Protein AF-A0A9P8VME5-F1 (afdb_monomer_lite)

Foldseek 3Di:
DLVPVLVCCPDPNNVVPDAQQEDEDCAQVVQVVCCVVSVGPPNYHGHNALLVVLVDPPDPDDDDPDDPVCCCRNCVNCVVSVD

Structure (mmCIF, N/CA/C/O backbone):
data_AF-A0A9P8VME5-F1
#
_entry.id   AF-A0A9P8VME5-F1
#
loop_
_atom_site.group_PDB
_atom_site.id
_atom_site.type_symbol
_atom_site.label_atom_id
_atom_site.label_alt_id
_atom_site.label_comp_id
_atom_site.label_asym_id
_atom_site.label_entity_id
_atom_site.label_seq_id
_atom_site.pdbx_PDB_ins_code
_atom_site.Cartn_x
_atom_site.Cartn_y
_atom_site.Cartn_z
_atom_site.occupancy
_atom_site.B_iso_or_equiv
_atom_site.auth_seq_id
_atom_site.auth_comp_id
_atom_site.auth_asym_id
_atom_site.auth_atom_id
_atom_site.pdbx_PDB_model_num
ATOM 1 N N . ALA A 1 1 ? 8.408 2.727 3.014 1.00 76.75 1 ALA A N 1
ATOM 2 C CA . ALA A 1 1 ? 7.867 1.876 1.929 1.00 76.75 1 ALA A CA 1
ATOM 3 C C . ALA A 1 1 ? 8.592 2.078 0.594 1.00 76.75 1 ALA A C 1
ATOM 5 O O . ALA A 1 1 ? 9.094 1.101 0.047 1.00 76.75 1 ALA A O 1
ATOM 6 N N . SER A 1 2 ? 8.675 3.316 0.088 1.00 85.00 2 SER A N 1
ATOM 7 C CA . SER A 1 2 ? 9.171 3.642 -1.264 1.00 85.00 2 SER A CA 1
ATOM 8 C C . SER A 1 2 ? 10.614 3.219 -1.564 1.00 85.00 2 SER A C 1
ATOM 10 O O . SER A 1 2 ? 10.904 2.871 -2.699 1.00 85.00 2 SER A O 1
ATOM 12 N N . ILE A 1 3 ? 11.504 3.198 -0.568 1.00 88.94 3 ILE A N 1
ATOM 13 C CA . ILE A 1 3 ? 12.923 2.834 -0.754 1.00 88.94 3 ILE A CA 1
ATOM 14 C C . ILE A 1 3 ? 13.237 1.346 -0.524 1.00 88.94 3 ILE A C 1
ATOM 16 O O . ILE A 1 3 ? 14.367 0.931 -0.742 1.00 88.94 3 ILE A O 1
ATOM 20 N N . ALA A 1 4 ? 12.272 0.550 -0.047 1.00 89.06 4 ALA A N 1
ATOM 21 C CA . ALA A 1 4 ? 12.517 -0.829 0.395 1.00 89.06 4 ALA A CA 1
ATOM 22 C C . ALA A 1 4 ? 11.565 -1.834 -0.267 1.00 89.06 4 ALA A C 1
ATOM 24 O O . ALA A 1 4 ? 11.977 -2.609 -1.124 1.00 89.06 4 ALA A O 1
ATOM 25 N N . HIS A 1 5 ? 10.277 -1.803 0.086 1.00 91.00 5 HIS A N 1
ATOM 26 C CA . HIS A 1 5 ? 9.295 -2.750 -0.454 1.00 91.00 5 HIS A CA 1
ATOM 27 C C . HIS A 1 5 ? 8.953 -2.453 -1.915 1.00 91.00 5 HIS A C 1
ATOM 29 O O . HIS A 1 5 ? 8.889 -3.363 -2.738 1.00 91.00 5 HIS A O 1
ATOM 35 N N . LEU A 1 6 ? 8.745 -1.175 -2.242 1.00 92.94 6 LEU A N 1
ATOM 36 C CA . LEU A 1 6 ? 8.254 -0.768 -3.556 1.00 92.94 6 LEU A CA 1
ATOM 37 C C . LEU A 1 6 ? 9.193 -1.170 -4.715 1.00 92.94 6 LEU A C 1
ATOM 39 O O . LEU A 1 6 ? 8.684 -1.740 -5.678 1.00 92.94 6 LEU A O 1
ATOM 43 N N . PRO A 1 7 ? 10.529 -0.981 -4.646 1.00 94.44 7 PRO A N 1
ATOM 44 C CA . PRO A 1 7 ? 11.424 -1.386 -5.732 1.00 94.44 7 PRO A CA 1
ATOM 45 C C . PRO A 1 7 ? 11.344 -2.886 -6.032 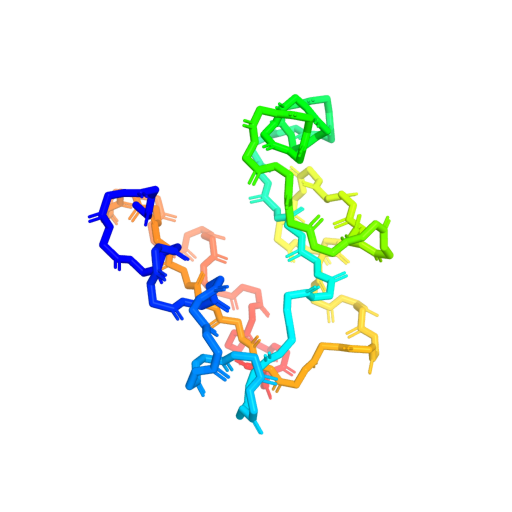1.00 94.44 7 PRO A C 1
ATOM 47 O O . PRO A 1 7 ? 11.323 -3.287 -7.194 1.00 94.44 7 PRO A O 1
ATOM 50 N N . TYR A 1 8 ? 11.230 -3.723 -4.993 1.00 94.62 8 TYR A N 1
ATOM 51 C CA . TYR A 1 8 ? 11.040 -5.159 -5.177 1.00 94.62 8 TYR A CA 1
ATOM 52 C C . TYR A 1 8 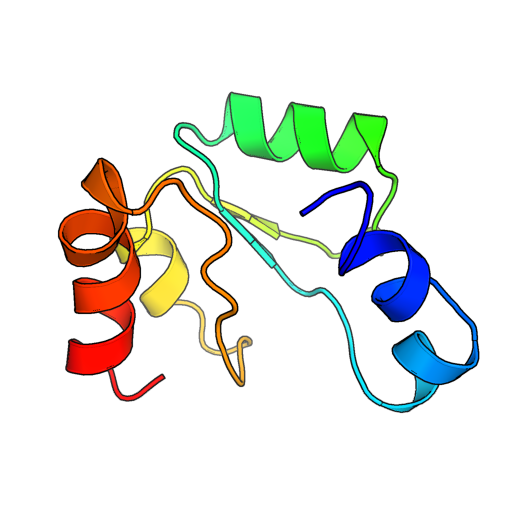? 9.684 -5.471 -5.817 1.00 94.62 8 TYR A C 1
ATOM 54 O O . TYR A 1 8 ? 9.646 -6.200 -6.806 1.00 94.62 8 TYR A O 1
ATOM 62 N N . LEU A 1 9 ? 8.590 -4.895 -5.306 1.00 94.12 9 LEU A N 1
ATOM 63 C CA . LEU A 1 9 ? 7.235 -5.131 -5.824 1.00 94.12 9 LEU A CA 1
ATOM 64 C C . LEU A 1 9 ? 7.074 -4.701 -7.291 1.00 94.12 9 LEU A C 1
ATOM 66 O O . LEU A 1 9 ? 6.299 -5.311 -8.022 1.00 94.12 9 LEU A O 1
ATOM 70 N N . LEU A 1 10 ? 7.825 -3.690 -7.7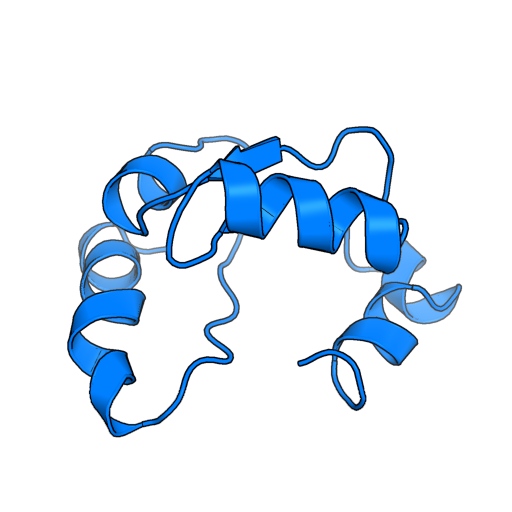39 1.00 93.38 10 LEU A N 1
ATOM 71 C CA . LEU A 1 10 ? 7.818 -3.231 -9.131 1.00 93.38 10 LEU A CA 1
ATOM 72 C C . LEU A 1 10 ? 8.796 -3.990 -10.046 1.00 93.38 10 LEU A C 1
ATOM 74 O O . LEU A 1 10 ? 8.680 -3.886 -11.273 1.00 93.38 10 LEU A O 1
ATOM 78 N N . SER A 1 11 ? 9.732 -4.760 -9.485 1.00 94.94 11 SER A N 1
ATOM 79 C CA . SER A 1 11 ? 10.674 -5.582 -10.254 1.00 94.94 11 SER A CA 1
ATOM 80 C C . SER A 1 11 ? 9.960 -6.715 -11.013 1.00 94.94 11 SER A C 1
ATOM 82 O O . SER A 1 11 ? 8.874 -7.135 -10.603 1.00 94.94 11 SER A O 1
ATOM 84 N N . PRO A 1 12 ? 10.564 -7.285 -12.076 1.00 95.94 12 PRO A N 1
ATOM 85 C CA . PRO A 1 12 ? 9.987 -8.435 -12.779 1.00 95.94 12 PRO A CA 1
ATOM 86 C C . PRO A 1 12 ? 9.682 -9.616 -11.850 1.00 95.94 12 PRO A C 1
ATOM 88 O O . PRO A 1 12 ? 8.635 -10.245 -11.962 1.00 95.94 12 PRO A O 1
ATOM 91 N N . ARG A 1 13 ? 10.568 -9.875 -10.879 1.00 96.44 13 ARG A N 1
ATOM 92 C CA . ARG A 1 13 ? 10.379 -10.933 -9.882 1.00 96.44 13 ARG A CA 1
ATOM 93 C C . ARG A 1 13 ? 9.218 -10.627 -8.939 1.00 96.44 13 ARG A C 1
ATOM 95 O O . ARG A 1 13 ? 8.423 -11.514 -8.660 1.00 96.44 13 ARG A O 1
ATOM 102 N N . GLY A 1 14 ? 9.105 -9.386 -8.467 1.00 94.81 14 GLY A N 1
ATOM 103 C CA . GLY A 1 14 ? 7.981 -8.961 -7.633 1.00 94.81 14 GLY A CA 1
ATOM 104 C C . GLY A 1 14 ? 6.651 -9.117 -8.361 1.00 94.81 14 GLY A C 1
ATOM 105 O O . GLY A 1 14 ? 5.750 -9.760 -7.835 1.00 94.81 14 GLY A O 1
ATOM 106 N N . LYS A 1 15 ? 6.573 -8.633 -9.605 1.00 94.50 15 LYS A N 1
ATOM 107 C CA . LYS A 1 15 ? 5.379 -8.716 -10.464 1.00 94.50 15 LYS A CA 1
ATOM 108 C C . LYS A 1 15 ? 4.957 -10.147 -10.808 1.00 94.50 15 LYS A C 1
ATOM 110 O O . LYS A 1 15 ? 3.781 -10.376 -11.063 1.00 94.50 15 LYS A O 1
ATOM 115 N N . ALA A 1 16 ? 5.887 -11.103 -10.805 1.00 96.38 16 ALA A N 1
ATOM 116 C CA . ALA A 1 16 ? 5.571 -12.516 -11.015 1.00 96.38 16 ALA A CA 1
ATOM 117 C C 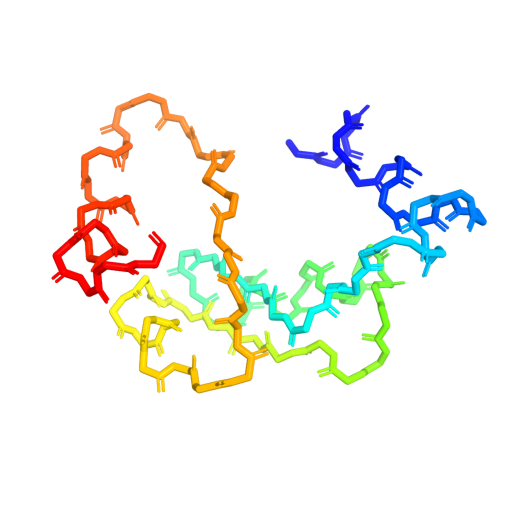. ALA A 1 16 ? 4.824 -13.155 -9.828 1.00 96.38 16 ALA A C 1
ATOM 119 O O . ALA A 1 16 ? 4.160 -14.173 -10.007 1.00 96.38 16 ALA A O 1
ATOM 120 N N . HIS A 1 17 ? 4.929 -12.577 -8.626 1.00 95.38 17 HIS A N 1
ATOM 121 C CA . HIS A 1 17 ? 4.340 -13.131 -7.401 1.00 95.38 17 HIS A CA 1
ATOM 122 C C . HIS A 1 17 ? 3.269 -12.238 -6.774 1.00 95.38 17 HIS A C 1
ATOM 124 O O . HIS A 1 17 ? 2.380 -12.736 -6.091 1.00 95.38 17 HIS A O 1
ATOM 130 N N . TYR A 1 18 ? 3.357 -10.926 -6.982 1.00 95.00 18 TYR A N 1
ATOM 131 C CA . TYR A 1 18 ? 2.534 -9.934 -6.309 1.00 95.00 18 TYR A CA 1
ATOM 132 C C . TYR A 1 18 ? 2.012 -8.903 -7.299 1.00 95.00 18 TYR A C 1
ATOM 134 O O . TYR A 1 18 ? 2.712 -8.471 -8.216 1.00 95.00 18 TYR A O 1
ATOM 142 N N . ARG A 1 19 ? 0.793 -8.433 -7.044 1.00 94.44 19 ARG A N 1
ATOM 143 C CA . ARG A 1 19 ? 0.198 -7.299 -7.744 1.00 94.44 19 ARG A CA 1
ATOM 144 C C . ARG A 1 19 ? -0.267 -6.277 -6.722 1.00 94.44 19 ARG A C 1
ATOM 146 O O . ARG A 1 19 ? -1.044 -6.597 -5.829 1.00 94.44 19 ARG A O 1
ATOM 153 N N . ILE A 1 20 ? 0.189 -5.039 -6.877 1.00 95.50 20 ILE A N 1
ATOM 154 C CA . ILE A 1 20 ? -0.350 -3.918 -6.107 1.00 95.50 20 ILE A CA 1
ATOM 155 C C . ILE A 1 20 ? -1.721 -3.594 -6.704 1.00 95.50 20 ILE A C 1
ATOM 157 O O . ILE A 1 20 ? -1.808 -3.144 -7.841 1.00 95.50 20 ILE A O 1
ATOM 161 N N . VAL A 1 21 ? -2.781 -3.891 -5.954 1.00 96.44 21 VAL A N 1
ATOM 162 C CA . VAL A 1 21 ? -4.183 -3.666 -6.357 1.00 96.44 21 VAL A CA 1
ATOM 163 C C . VAL A 1 21 ? -4.794 -2.428 -5.702 1.00 96.44 21 VAL A C 1
ATOM 165 O O . VAL A 1 21 ? -5.777 -1.876 -6.195 1.00 96.44 21 VAL A O 1
ATOM 168 N N . THR A 1 22 ? -4.216 -1.988 -4.585 1.00 96.00 22 THR A N 1
ATOM 169 C CA . THR A 1 22 ? -4.729 -0.900 -3.752 1.00 96.00 22 THR A CA 1
ATOM 170 C C . THR A 1 22 ? -3.593 -0.169 -3.053 1.00 96.00 22 THR A C 1
ATOM 172 O O . THR A 1 22 ? -2.592 -0.787 -2.684 1.00 96.00 22 THR A O 1
ATOM 175 N N . LEU A 1 23 ? -3.785 1.117 -2.776 1.00 96.25 23 LEU A N 1
ATOM 176 C CA . LEU A 1 23 ? -2.909 1.928 -1.943 1.00 96.25 23 LEU A CA 1
ATOM 177 C C . LEU A 1 23 ? -3.751 2.760 -0.972 1.00 96.25 23 LEU A C 1
ATOM 179 O O . LEU A 1 23 ? -4.650 3.488 -1.386 1.00 96.25 23 LEU A O 1
ATOM 183 N N . CYS A 1 24 ? -3.445 2.656 0.321 1.00 95.94 24 CYS A N 1
ATOM 184 C CA . CYS A 1 24 ? -4.098 3.424 1.377 1.00 95.94 24 CYS A CA 1
ATOM 185 C C . CYS A 1 24 ? -3.123 4.439 1.976 1.00 95.94 24 CYS A C 1
ATOM 187 O O . CYS A 1 24 ? -1.976 4.100 2.274 1.00 95.94 24 CYS A O 1
ATOM 189 N N . ASN A 1 25 ? -3.584 5.671 2.181 1.00 95.06 25 ASN A N 1
ATOM 190 C CA . ASN A 1 25 ? -2.831 6.723 2.864 1.00 95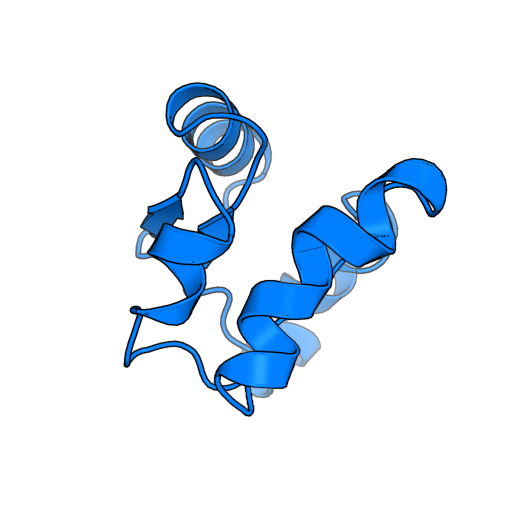.06 25 ASN A CA 1
ATOM 191 C C . ASN A 1 25 ? -3.748 7.490 3.835 1.00 95.06 25 ASN A C 1
ATOM 193 O O . ASN A 1 25 ? -4.888 7.087 4.035 1.00 95.06 25 ASN A O 1
ATOM 197 N N . SER A 1 26 ? -3.273 8.581 4.445 1.00 92.44 26 SER A N 1
ATOM 198 C CA . SER A 1 26 ? -4.061 9.401 5.384 1.00 92.44 26 SER A CA 1
ATOM 199 C C . SER A 1 26 ? -5.250 10.137 4.755 1.00 92.44 26 SER A C 1
ATOM 201 O O . SER A 1 26 ? -6.081 10.673 5.480 1.00 92.44 26 SER A O 1
ATOM 203 N N . SER A 1 27 ? -5.302 10.224 3.424 1.00 95.94 27 SER A N 1
ATOM 204 C CA . SER A 1 27 ? -6.452 10.713 2.660 1.00 95.94 27 SER A CA 1
ATOM 205 C C . SER A 1 27 ? -6.447 10.093 1.259 1.00 95.94 27 SER A C 1
ATOM 207 O O . SER A 1 27 ? -5.408 9.603 0.799 1.00 95.94 27 SER A O 1
ATOM 209 N N . VAL A 1 28 ? -7.591 10.125 0.567 1.00 97.31 28 VAL A N 1
ATOM 210 C CA . VAL A 1 28 ? -7.708 9.610 -0.810 1.00 97.31 28 VAL A CA 1
ATOM 211 C C . VAL A 1 28 ? -6.823 10.417 -1.761 1.00 97.31 28 VAL A C 1
ATOM 213 O O . VAL A 1 28 ? -6.166 9.848 -2.627 1.00 97.31 28 VAL A O 1
ATOM 216 N N . GLU A 1 29 ? -6.745 11.733 -1.578 1.00 97.38 29 GLU A N 1
ATOM 217 C CA . GLU A 1 29 ? -5.893 12.639 -2.356 1.00 97.38 29 GLU A CA 1
ATOM 218 C C . GLU A 1 29 ? -4.421 12.279 -2.167 1.00 97.38 29 GLU A C 1
ATOM 220 O O . GLU A 1 29 ? -3.692 12.117 -3.140 1.00 97.38 29 GLU A O 1
ATOM 225 N N . SER A 1 30 ? -3.993 12.063 -0.920 1.00 96.25 30 SER A N 1
ATOM 226 C CA . SER A 1 30 ? -2.617 11.658 -0.614 1.00 96.25 30 SER A CA 1
ATOM 227 C C . SER A 1 30 ? -2.279 10.281 -1.194 1.00 96.25 30 SER A C 1
ATOM 229 O O . SER A 1 30 ? -1.131 10.023 -1.558 1.00 96.25 30 SER A O 1
ATOM 231 N N . ALA A 1 31 ? -3.261 9.380 -1.285 1.00 96.69 31 ALA A N 1
ATOM 232 C CA . ALA A 1 31 ? -3.098 8.092 -1.950 1.00 96.69 31 ALA A CA 1
ATOM 233 C C . ALA A 1 31 ? -2.993 8.243 -3.479 1.00 96.69 31 ALA A C 1
ATOM 235 O O . ALA A 1 31 ? -2.111 7.640 -4.087 1.00 96.69 31 ALA A O 1
ATOM 236 N N . ARG A 1 32 ? -3.821 9.093 -4.100 1.00 96.94 32 ARG A N 1
ATOM 237 C CA . ARG A 1 32 ? -3.743 9.404 -5.538 1.00 96.94 32 ARG A CA 1
ATOM 238 C C . ARG A 1 32 ? -2.408 10.042 -5.916 1.00 96.94 32 ARG A C 1
ATOM 240 O O . ARG A 1 32 ? -1.757 9.555 -6.831 1.00 96.94 32 ARG A O 1
ATOM 247 N N . LEU A 1 33 ? -1.941 11.028 -5.149 1.00 97.00 33 LEU A N 1
ATOM 248 C CA . LEU A 1 33 ? -0.628 11.652 -5.352 1.00 97.00 33 LEU A CA 1
ATOM 249 C C . LEU A 1 33 ? 0.514 10.630 -5.280 1.00 97.00 33 LEU A C 1
ATOM 251 O O . LEU A 1 33 ? 1.458 10.685 -6.066 1.00 97.00 33 LEU A O 1
ATOM 255 N N . ALA A 1 34 ? 0.430 9.666 -4.358 1.00 95.69 34 ALA A N 1
ATOM 256 C CA . ALA A 1 34 ? 1.407 8.585 -4.276 1.00 95.69 34 ALA A CA 1
ATOM 257 C C . ALA A 1 34 ? 1.347 7.664 -5.508 1.00 95.69 34 ALA A C 1
ATOM 259 O O . ALA A 1 34 ? 2.394 7.289 -6.028 1.00 95.69 34 ALA A O 1
ATOM 260 N N . ILE A 1 35 ? 0.151 7.327 -6.000 1.00 96.06 35 ILE A N 1
ATOM 261 C CA . ILE A 1 35 ? -0.018 6.545 -7.235 1.00 96.06 35 ILE A CA 1
ATOM 262 C C . ILE A 1 35 ? 0.594 7.291 -8.429 1.00 96.06 35 ILE A C 1
ATOM 264 O O . ILE A 1 35 ? 1.356 6.699 -9.186 1.00 96.06 35 ILE A O 1
ATOM 268 N N . GLU A 1 36 ? 0.350 8.593 -8.557 1.00 95.88 36 GLU A N 1
ATOM 269 C CA . GLU A 1 36 ? 0.937 9.421 -9.619 1.00 95.88 36 GLU A CA 1
ATOM 270 C C . GLU A 1 36 ? 2.468 9.476 -9.530 1.00 95.88 36 GLU A C 1
ATOM 272 O O . GLU A 1 36 ? 3.163 9.329 -10.535 1.00 95.88 36 GLU A O 1
ATOM 277 N N . THR A 1 37 ? 3.001 9.633 -8.316 1.00 96.12 37 THR A N 1
ATOM 278 C CA . THR A 1 37 ? 4.445 9.761 -8.071 1.00 96.12 37 THR A CA 1
ATOM 279 C C . THR A 1 37 ? 5.194 8.451 -8.315 1.00 96.12 37 THR A C 1
ATOM 281 O O . THR A 1 37 ? 6.293 8.454 -8.865 1.00 96.12 37 THR A O 1
ATOM 284 N N . PHE A 1 38 ? 4.630 7.326 -7.872 1.00 94.75 38 PHE A N 1
ATOM 285 C CA . PHE A 1 38 ? 5.323 6.035 -7.847 1.00 94.75 38 PHE A CA 1
ATOM 286 C C . PHE A 1 38 ? 4.922 5.088 -8.976 1.00 94.75 38 PHE A C 1
ATOM 288 O O . PHE A 1 38 ? 5.538 4.031 -9.109 1.00 94.75 38 PHE A O 1
ATOM 295 N N . GLN A 1 39 ? 3.911 5.456 -9.765 1.00 94.44 39 GLN A N 1
ATOM 296 C CA . GLN A 1 39 ? 3.455 4.736 -10.954 1.00 94.44 39 GLN A CA 1
ATOM 297 C C . GLN A 1 39 ? 3.311 3.213 -10.727 1.00 94.44 39 GLN A C 1
ATOM 299 O O . GLN A 1 39 ? 3.910 2.412 -11.455 1.00 94.44 39 GLN A O 1
ATOM 304 N N . PRO A 1 40 ? 2.545 2.773 -9.704 1.00 92.88 40 PRO A N 1
ATOM 305 C CA . PRO A 1 40 ? 2.166 1.369 -9.578 1.00 92.88 40 PRO A CA 1
ATOM 306 C C . PRO A 1 40 ? 1.251 0.968 -10.760 1.00 92.88 40 PRO A C 1
ATOM 308 O O . PRO A 1 40 ? 0.924 1.811 -11.598 1.00 92.88 40 PRO A O 1
ATOM 311 N N . PRO A 1 41 ? 0.826 -0.307 -10.873 1.00 92.12 41 PRO A N 1
ATOM 312 C CA . PRO A 1 41 ? -0.108 -0.719 -11.921 1.00 92.12 41 PRO A CA 1
ATOM 313 C C . PRO A 1 41 ? -1.328 0.220 -12.020 1.00 92.12 41 PRO A C 1
ATOM 315 O O . PRO A 1 41 ? -1.838 0.641 -10.978 1.00 92.12 41 PRO A O 1
ATOM 318 N N . PRO A 1 42 ? -1.810 0.551 -13.231 1.00 89.69 42 PRO A N 1
ATOM 319 C CA . PRO A 1 42 ? -2.820 1.598 -13.434 1.00 89.69 42 PRO A CA 1
ATOM 320 C C . PRO A 1 42 ? -4.165 1.298 -12.755 1.00 89.69 42 PRO A C 1
ATOM 322 O O . PRO A 1 42 ? -4.887 2.209 -12.365 1.00 89.69 42 PRO A O 1
ATOM 325 N N . GLU A 1 43 ? -4.459 0.024 -12.524 1.00 91.88 43 GLU A N 1
ATOM 326 C CA . GLU A 1 43 ? -5.633 -0.465 -11.793 1.00 91.88 43 GLU A CA 1
ATOM 327 C C . GLU A 1 43 ? -5.529 -0.303 -10.260 1.00 91.88 43 GLU A C 1
ATOM 329 O O . GLU A 1 43 ? -6.420 -0.740 -9.527 1.00 91.88 43 GLU A O 1
ATOM 334 N N . THR A 1 44 ? -4.462 0.322 -9.745 1.00 96.19 44 THR A N 1
ATOM 335 C CA . THR A 1 44 ? -4.287 0.554 -8.303 1.00 96.19 44 THR A CA 1
ATOM 336 C C . THR A 1 44 ? -5.352 1.513 -7.775 1.00 96.19 44 THR A C 1
ATOM 338 O O . THR A 1 44 ? -5.387 2.692 -8.124 1.00 96.19 44 THR A O 1
ATOM 341 N N . ARG A 1 45 ? -6.200 1.026 -6.868 1.00 96.56 45 ARG A N 1
ATOM 342 C CA . ARG A 1 45 ? -7.267 1.822 -6.243 1.00 96.56 45 ARG A CA 1
ATOM 343 C C . ARG A 1 45 ? -6.751 2.607 -5.038 1.00 96.56 45 ARG A C 1
ATOM 345 O O . ARG A 1 45 ? -5.937 2.103 -4.268 1.00 96.56 45 ARG A O 1
ATOM 352 N N . ALA A 1 46 ? -7.230 3.836 -4.869 1.00 97.25 46 ALA A N 1
ATOM 353 C CA . ALA A 1 46 ? -6.793 4.746 -3.811 1.00 97.25 46 ALA A CA 1
ATOM 354 C C . ALA A 1 46 ? -7.786 4.768 -2.639 1.00 97.25 46 ALA A C 1
ATOM 356 O O . ALA A 1 46 ? -8.971 5.020 -2.850 1.00 97.25 46 ALA A O 1
ATOM 357 N N . TYR A 1 47 ? -7.289 4.586 -1.415 1.00 97.00 47 TYR A N 1
ATOM 358 C CA . TYR A 1 47 ? -8.073 4.639 -0.179 1.00 97.00 47 TYR A CA 1
ATOM 359 C C . TYR A 1 47 ? -7.502 5.668 0.803 1.00 97.00 47 TYR A C 1
ATOM 361 O O . TYR A 1 47 ? -6.288 5.866 0.886 1.00 97.00 47 TYR A O 1
ATOM 369 N N . GLY A 1 48 ? -8.389 6.330 1.549 1.00 95.19 48 GLY A N 1
ATOM 370 C CA . GLY A 1 48 ? -8.029 7.329 2.561 1.00 95.19 48 GLY A CA 1
ATOM 371 C C . GLY A 1 48 ? -8.130 6.834 4.001 1.00 95.19 48 GLY A C 1
ATOM 372 O O . GLY A 1 48 ? -7.716 7.544 4.913 1.00 95.19 48 GLY A O 1
ATOM 373 N N . SER A 1 49 ? -8.681 5.637 4.217 1.00 94.06 49 SER A N 1
ATOM 374 C CA . SER A 1 49 ? -8.755 5.025 5.537 1.00 94.06 49 SER A CA 1
ATOM 375 C C . SER A 1 49 ? -8.552 3.506 5.463 1.00 94.06 49 SER A C 1
ATOM 377 O O . SER A 1 49 ? -8.980 2.867 4.494 1.00 94.06 49 SER A O 1
ATOM 379 N N . PRO A 1 50 ? -7.940 2.894 6.493 1.00 93.06 50 PRO A N 1
ATOM 380 C CA . PRO A 1 50 ? -7.829 1.441 6.580 1.00 93.06 50 PRO A CA 1
ATOM 381 C C . PRO A 1 50 ? -9.192 0.737 6.643 1.00 93.06 50 PRO A C 1
ATOM 383 O O . PRO A 1 50 ? -9.315 -0.384 6.164 1.00 93.06 50 PRO A O 1
ATOM 386 N N . ASN A 1 51 ? -10.223 1.390 7.195 1.00 92.06 51 ASN A N 1
ATOM 387 C CA . ASN A 1 51 ? -11.575 0.830 7.270 1.00 92.06 51 ASN A CA 1
ATOM 388 C C . ASN A 1 51 ? -12.204 0.657 5.884 1.00 92.06 51 ASN A C 1
ATOM 390 O O . ASN A 1 51 ? -12.870 -0.346 5.646 1.00 92.06 51 ASN A O 1
ATOM 394 N N . ASP A 1 52 ? -11.957 1.593 4.967 1.00 92.38 52 ASP A N 1
ATOM 395 C CA . ASP A 1 52 ? -12.432 1.477 3.586 1.00 92.38 52 ASP A CA 1
ATOM 396 C C . ASP A 1 52 ? -11.633 0.414 2.821 1.00 92.38 52 ASP A C 1
ATOM 398 O O . ASP A 1 52 ? -12.198 -0.354 2.043 1.00 92.38 52 ASP A O 1
ATOM 402 N N . LEU A 1 53 ? -10.322 0.329 3.083 1.00 92.88 53 LEU A N 1
ATOM 403 C CA . LEU A 1 53 ? -9.432 -0.656 2.464 1.00 92.88 53 LEU A CA 1
ATOM 404 C C . LEU A 1 53 ? -9.848 -2.099 2.789 1.00 92.88 53 LEU A C 1
ATOM 406 O O . LEU A 1 53 ? -9.814 -2.959 1.914 1.00 92.88 53 LEU A O 1
ATOM 410 N N . VAL A 1 54 ? -10.233 -2.396 4.034 1.00 92.38 54 VAL A N 1
ATOM 411 C CA . VAL A 1 54 ? -10.567 -3.778 4.431 1.00 92.38 54 VAL A CA 1
ATOM 412 C C . VAL A 1 54 ? -11.873 -4.293 3.831 1.00 92.38 54 VAL A C 1
ATOM 414 O O . VAL A 1 54 ? -12.079 -5.503 3.800 1.00 92.38 54 VAL A O 1
ATOM 417 N N . GLN A 1 55 ? -12.734 -3.412 3.315 1.00 92.50 55 GLN A N 1
ATOM 418 C CA . GLN A 1 55 ? -13.944 -3.814 2.588 1.00 92.50 55 GLN A CA 1
ATOM 419 C C . GLN A 1 55 ? -13.643 -4.276 1.155 1.00 92.50 55 GLN A C 1
ATOM 421 O O . GLN A 1 55 ? -14.520 -4.787 0.460 1.00 92.50 55 GLN A O 1
ATOM 426 N N . ASP A 1 56 ? -12.404 -4.107 0.696 1.00 92.44 56 ASP A N 1
ATOM 427 C CA . ASP A 1 56 ? -11.988 -4.493 -0.639 1.00 92.44 56 ASP A CA 1
ATOM 428 C C . ASP A 1 56 ? -11.834 -6.016 -0.767 1.00 92.44 56 ASP A C 1
ATOM 430 O O . ASP A 1 56 ? -10.933 -6.647 -0.197 1.00 92.44 56 ASP A O 1
ATOM 434 N N . THR A 1 57 ? -12.723 -6.625 -1.547 1.00 91.94 57 THR A N 1
ATOM 435 C CA . THR A 1 57 ? -12.711 -8.066 -1.829 1.00 91.94 57 THR A CA 1
ATOM 436 C C . THR A 1 57 ? -11.618 -8.476 -2.815 1.00 91.94 57 THR A C 1
ATOM 438 O O . THR A 1 57 ? -11.314 -9.658 -2.914 1.00 91.94 57 THR A O 1
ATOM 441 N N . GLY A 1 58 ? -10.993 -7.522 -3.512 1.00 92.62 58 GLY A N 1
ATOM 442 C CA . GLY A 1 58 ? -9.882 -7.762 -4.434 1.00 92.62 58 GLY A CA 1
ATOM 443 C C . GLY A 1 58 ? -8.499 -7.749 -3.776 1.00 92.62 58 GLY A C 1
ATOM 444 O O . GLY A 1 58 ? -7.504 -7.746 -4.499 1.00 92.62 58 GLY A O 1
ATOM 445 N N . VAL A 1 59 ? -8.425 -7.677 -2.440 1.00 94.12 59 VAL A N 1
ATOM 446 C CA . VAL A 1 59 ? -7.177 -7.655 -1.658 1.00 94.12 59 VAL A CA 1
ATOM 447 C C . VAL A 1 59 ? -6.995 -8.968 -0.901 1.00 94.12 59 VAL A C 1
ATOM 449 O O . VAL A 1 59 ? -7.790 -9.272 -0.006 1.00 94.12 59 VAL A O 1
ATOM 452 N N . ASP A 1 60 ? -5.907 -9.676 -1.216 1.00 93.44 60 ASP A N 1
ATOM 453 C CA . ASP A 1 60 ? -5.534 -10.953 -0.592 1.00 93.44 60 ASP A CA 1
ATOM 454 C C . ASP A 1 60 ? -4.797 -10.783 0.746 1.00 93.44 60 ASP A C 1
ATOM 456 O O . ASP A 1 60 ? -5.017 -11.554 1.672 1.00 93.44 60 ASP A O 1
ATOM 460 N N . PHE A 1 61 ? -3.915 -9.783 0.855 1.00 92.12 61 PHE A N 1
ATOM 461 C CA . PHE A 1 61 ? -3.191 -9.458 2.089 1.00 92.12 61 PHE A CA 1
ATOM 462 C C . PHE A 1 61 ? -2.792 -7.980 2.121 1.00 92.12 61 PHE A C 1
ATOM 464 O O . PHE A 1 61 ? -2.676 -7.325 1.080 1.00 92.12 61 PHE A O 1
ATOM 471 N N . ILE A 1 62 ? -2.542 -7.453 3.322 1.00 92.88 62 ILE A N 1
ATOM 472 C CA . ILE A 1 62 ? -2.204 -6.041 3.540 1.00 92.88 62 ILE A CA 1
ATOM 473 C C . ILE A 1 62 ? -0.798 -5.904 4.136 1.00 92.88 62 ILE A C 1
ATOM 475 O O . ILE A 1 62 ? -0.449 -6.550 5.119 1.00 92.88 62 ILE A O 1
ATOM 479 N N . VAL A 1 63 ? 0.008 -4.996 3.574 1.00 92.12 63 VAL A N 1
ATOM 480 C CA . VAL A 1 63 ? 1.318 -4.620 4.132 1.00 92.12 63 VAL A CA 1
ATOM 481 C C . VAL A 1 63 ? 1.220 -3.252 4.796 1.00 92.12 63 VAL A C 1
ATOM 483 O O . VAL A 1 63 ? 1.142 -2.226 4.121 1.00 92.12 63 VAL A O 1
ATOM 486 N N . CYS A 1 64 ? 1.290 -3.214 6.127 1.00 91.62 64 CYS A N 1
ATOM 487 C CA . CYS A 1 64 ? 1.356 -1.957 6.867 1.00 91.62 64 CYS A CA 1
ATOM 488 C C . CYS A 1 64 ? 2.805 -1.462 6.984 1.00 91.62 64 CYS A C 1
ATOM 490 O O . CYS A 1 64 ? 3.639 -2.056 7.666 1.00 91.62 64 CYS A O 1
ATOM 492 N N . SER 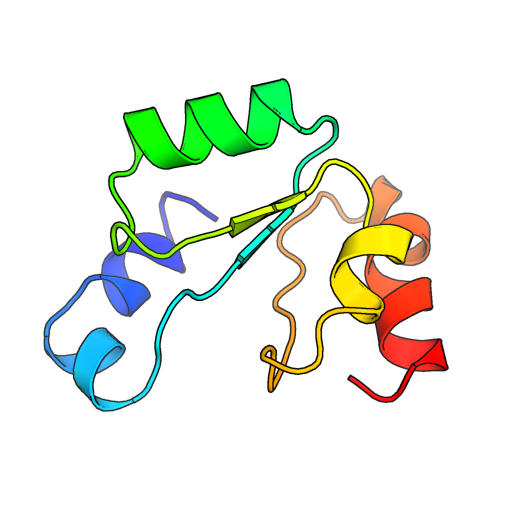A 1 65 ? 3.099 -0.347 6.310 1.00 90.75 65 SER A N 1
ATOM 493 C CA . SER A 1 65 ? 4.407 0.329 6.316 1.00 90.75 65 SER A CA 1
ATOM 494 C C . SER A 1 65 ? 4.356 1.714 6.981 1.00 90.75 65 SER A C 1
ATOM 496 O O . SER A 1 65 ? 5.086 2.622 6.575 1.00 90.75 65 SER A O 1
ATOM 498 N N . THR A 1 66 ? 3.461 1.914 7.954 1.00 89.00 66 THR A N 1
ATOM 499 C CA . THR A 1 66 ? 3.342 3.179 8.698 1.00 89.00 66 THR A CA 1
ATOM 500 C C . THR A 1 66 ? 4.257 3.213 9.920 1.00 89.00 66 THR A C 1
ATOM 502 O O . THR A 1 66 ? 4.739 2.179 10.377 1.00 89.00 66 THR A O 1
ATOM 505 N N . SER A 1 67 ? 4.477 4.408 10.480 1.00 87.69 67 SER A N 1
ATOM 506 C CA . SER A 1 67 ? 5.192 4.565 11.755 1.00 87.69 67 SER A CA 1
ATOM 507 C C . SER A 1 67 ? 4.558 3.712 12.860 1.00 87.69 67 SER A C 1
ATOM 509 O O . SER A 1 67 ? 3.331 3.594 12.920 1.00 87.69 67 SER A O 1
ATOM 511 N N . VAL A 1 68 ? 5.389 3.166 13.754 1.00 87.94 68 VAL A N 1
ATOM 512 C CA . VAL A 1 68 ? 4.971 2.305 14.877 1.00 87.94 68 VAL A CA 1
ATOM 513 C C . VAL A 1 68 ? 3.908 2.983 15.749 1.00 87.94 68 VAL A C 1
ATOM 515 O O . VAL A 1 68 ? 2.967 2.333 16.194 1.00 87.94 68 VAL A O 1
ATOM 518 N N . ASN A 1 69 ? 3.975 4.308 15.904 1.00 89.31 69 ASN A N 1
ATOM 519 C CA . ASN A 1 69 ? 2.992 5.070 16.683 1.00 89.31 69 ASN A CA 1
ATOM 520 C C . ASN A 1 69 ? 1.569 5.000 16.104 1.00 89.31 69 ASN A C 1
ATOM 522 O O . ASN A 1 69 ? 0.605 5.172 16.839 1.00 89.31 69 ASN A O 1
ATOM 526 N N . LYS A 1 70 ? 1.432 4.751 14.795 1.00 87.31 70 LYS A N 1
ATOM 527 C CA . LYS A 1 70 ? 0.140 4.623 14.104 1.00 87.31 70 LYS A CA 1
ATOM 528 C C . LYS A 1 70 ? -0.248 3.169 13.839 1.00 87.31 70 LYS A C 1
ATOM 530 O O . LYS A 1 70 ? -1.320 2.920 13.308 1.00 87.31 70 LYS A O 1
ATOM 535 N N . TYR A 1 71 ? 0.607 2.211 14.203 1.00 85.69 71 TYR A N 1
ATOM 536 C CA . TYR A 1 71 ? 0.463 0.819 13.777 1.00 85.69 71 TYR A CA 1
ATOM 537 C C . TYR A 1 71 ? -0.840 0.199 14.271 1.00 85.69 71 TYR A C 1
ATOM 539 O O . TYR A 1 71 ? -1.536 -0.435 13.491 1.00 85.69 71 TYR A O 1
ATOM 547 N N . ASN A 1 72 ? -1.198 0.418 15.543 1.00 85.00 72 ASN A N 1
ATOM 548 C CA . ASN A 1 72 ? -2.435 -0.127 16.107 1.00 85.00 72 ASN A CA 1
ATOM 549 C C . ASN A 1 72 ? -3.667 0.393 15.355 1.00 85.00 72 ASN A C 1
ATOM 551 O O . ASN A 1 72 ? -4.516 -0.394 14.961 1.00 85.00 72 ASN A O 1
ATOM 555 N N . GLU A 1 73 ? -3.723 1.697 15.090 1.00 87.88 73 GLU A N 1
ATOM 556 C CA . GLU A 1 73 ? -4.822 2.325 14.355 1.00 87.88 73 GLU A CA 1
ATOM 557 C C . GLU A 1 73 ? -4.932 1.791 12.920 1.00 87.88 73 GLU A C 1
ATOM 559 O O . GLU A 1 73 ? -6.034 1.541 12.436 1.00 87.88 73 GLU A O 1
ATOM 564 N N . THR A 1 74 ? -3.799 1.574 12.248 1.00 89.38 74 THR A N 1
ATOM 565 C CA . THR A 1 74 ? -3.781 1.224 10.825 1.00 89.38 74 THR A CA 1
ATOM 566 C C . THR A 1 74 ? -3.911 -0.269 10.544 1.00 89.38 74 THR A C 1
ATOM 568 O O . THR A 1 74 ? -4.514 -0.628 9.538 1.00 89.38 74 THR A O 1
ATOM 571 N N . ILE A 1 75 ? -3.381 -1.145 11.407 1.00 91.00 75 ILE A N 1
ATOM 572 C CA . ILE A 1 75 ? -3.419 -2.603 11.196 1.00 91.00 75 ILE A CA 1
ATOM 573 C C . ILE A 1 75 ? -4.631 -3.275 11.841 1.00 91.00 75 ILE A C 1
ATOM 575 O O . ILE A 1 75 ? -5.079 -4.319 11.369 1.00 91.00 75 ILE A O 1
ATOM 579 N N . LYS A 1 76 ? -5.175 -2.703 12.923 1.00 90.94 76 LYS A N 1
ATOM 580 C CA . LYS A 1 76 ? -6.274 -3.322 13.672 1.00 90.94 76 LYS A CA 1
ATOM 581 C C . LYS A 1 76 ? -7.490 -3.630 12.791 1.00 90.94 76 LYS A C 1
ATOM 583 O O . LYS A 1 76 ? -8.008 -4.736 12.942 1.00 90.94 76 LYS A O 1
ATOM 588 N N . PRO A 1 77 ? -7.929 -2.752 11.866 1.00 89.50 77 PRO A N 1
ATOM 589 C CA . PRO A 1 77 ? -9.037 -3.078 10.970 1.00 89.50 77 PRO A CA 1
ATOM 590 C C . PRO A 1 77 ? -8.769 -4.335 10.139 1.00 89.50 77 PRO A C 1
ATOM 592 O O . PRO A 1 77 ? -9.652 -5.180 10.026 1.00 89.50 77 PRO A O 1
ATOM 595 N N . SER A 1 78 ? -7.546 -4.504 9.626 1.00 90.19 78 SER A N 1
ATOM 596 C CA . SER A 1 78 ? -7.158 -5.675 8.828 1.00 90.19 78 SER A CA 1
ATOM 597 C C . SER A 1 78 ? -7.182 -6.959 9.649 1.00 90.19 78 SER A C 1
ATOM 599 O O . SER A 1 78 ? -7.768 -7.948 9.220 1.00 90.19 78 SER A O 1
ATOM 601 N N . ILE A 1 79 ? -6.642 -6.918 10.873 1.00 89.38 79 ILE A N 1
ATOM 602 C CA . ILE A 1 79 ? -6.633 -8.074 11.782 1.00 89.38 79 ILE A CA 1
ATOM 603 C C . ILE A 1 79 ? -8.062 -8.486 12.149 1.00 89.38 79 ILE A C 1
ATOM 605 O O . ILE A 1 79 ? -8.393 -9.667 12.110 1.00 89.38 79 ILE A O 1
ATOM 609 N N . VAL A 1 80 ? -8.926 -7.521 12.480 1.00 88.75 80 VAL A N 1
ATOM 610 C CA . VAL A 1 80 ? -10.338 -7.791 12.800 1.00 88.75 80 VAL A CA 1
ATOM 611 C C . VAL A 1 80 ? -11.072 -8.379 11.591 1.00 88.75 80 VAL A C 1
ATOM 613 O O . VAL A 1 80 ? -11.890 -9.281 11.754 1.00 88.75 80 VAL A O 1
ATOM 616 N N . ALA A 1 81 ? -10.743 -7.920 10.383 1.00 87.00 81 ALA A N 1
ATOM 617 C CA . ALA A 1 81 ? -11.282 -8.440 9.129 1.00 87.00 81 ALA A CA 1
ATOM 618 C C . ALA A 1 81 ? -10.623 -9.754 8.656 1.00 87.00 81 ALA A C 1
ATOM 620 O O . ALA A 1 81 ? -11.010 -10.270 7.610 1.00 87.00 81 ALA A O 1
ATOM 621 N N . SER A 1 82 ? -9.661 -10.307 9.410 1.00 83.50 82 SER A N 1
ATOM 622 C CA . SER A 1 82 ? -8.893 -11.512 9.050 1.00 83.50 82 SER A CA 1
ATOM 623 C C . SER A 1 82 ? -8.196 -11.421 7.680 1.00 83.50 82 SER A C 1
ATOM 625 O O . SER A 1 82 ? -8.204 -12.383 6.913 1.00 83.50 82 SER A O 1
ATOM 627 N N . LYS A 1 83 ? -7.606 -10.256 7.382 1.00 74.94 83 LYS A N 1
ATOM 628 C CA . LYS A 1 83 ? -6.798 -9.965 6.183 1.00 74.94 83 LYS A CA 1
ATOM 629 C C . LYS A 1 83 ? -5.322 -9.732 6.511 1.00 74.94 83 LYS A C 1
ATOM 631 O O . LYS A 1 83 ? -5.027 -9.328 7.660 1.00 74.94 83 LYS A O 1
#

InterPro domains:
  IPR036291 NAD(P)-binding domain superfamily [SSF51735] (2-82)

Organism: NCBI:txid1576542

Radius of gyration: 12.42 Å; chains: 1; bounding box: 27×26×30 Å

Secondary structure (DSSP, 8-state):
-TTTHHHHHHSHHHHHH----EEE-SSHHHHHHHHHHH---TTPEEESSHHHHHT-TT-S-----S-HHHHHHHHHHHHHTT-

Sequence (83 aa):
ASIAHLPYLLSPRGKAHYRIVTLCNSSVESARLAIETFQPPPETRAYGSPNDLVQDTGVDFIVCSTSVNKYNETIKPSIVASK

pLDDT: mean 92.44, std 4.2, range [74.94, 97.38]